Protein AF-A0A6P0T467-F1 (afdb_monomer_lite)

Foldseek 3Di:
DEEEEECAAPPDHPVVSVVVQVVCVVVVHDYDYYYDNDYPDQDPVNVVVVVVVVVVPD

pLDDT: mean 97.18, std 3.68, range [70.25, 98.62]

Radius of gyration: 11.86 Å; chains: 1; bounding box: 23×24×29 Å

Secondary structure (DSSP, 8-state):
-EEEEETT-SSS-HHHHHHHHHHHHHTT---EEEEES--SS--HHHHHHHHHHHHHT-

Sequence (58 aa):
ILIVHGRQDTVVPLSAAHRLR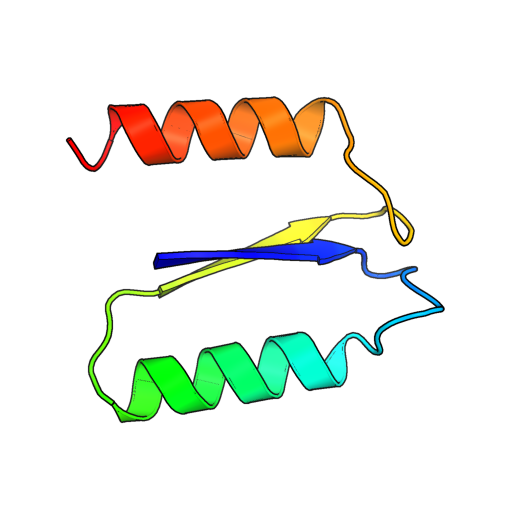DYLLNLGAAVQYRELDMGHEISLELLELLREFILLNR

Structure (mmCIF, N/CA/C/O backbone):
data_AF-A0A6P0T467-F1
#
_entry.id   AF-A0A6P0T467-F1
#
loop_
_atom_site.group_PDB
_atom_site.id
_atom_site.type_symbol
_atom_site.label_atom_id
_atom_site.label_alt_id
_atom_site.label_comp_id
_atom_site.label_asym_id
_atom_site.label_entity_id
_atom_site.label_seq_id
_atom_site.pdbx_PDB_ins_code
_atom_site.Cartn_x
_atom_site.Cartn_y
_atom_site.Cartn_z
_atom_site.occupancy
_atom_site.B_iso_or_equiv
_atom_site.auth_seq_id
_atom_site.auth_comp_id
_atom_site.auth_asym_id
_atom_site.auth_atom_id
_atom_site.pdbx_PDB_model_num
ATOM 1 N N . ILE A 1 1 ? -3.536 0.529 8.766 1.00 96.75 1 ILE A N 1
ATOM 2 C CA . ILE A 1 1 ? -2.380 0.036 7.974 1.00 96.75 1 ILE A CA 1
ATOM 3 C C . ILE A 1 1 ? -2.322 0.839 6.683 1.00 96.75 1 ILE A C 1
ATOM 5 O O . ILE A 1 1 ? -3.347 0.919 6.019 1.00 96.75 1 ILE A O 1
ATOM 9 N N . LEU A 1 2 ? -1.181 1.442 6.344 1.00 97.81 2 LEU A N 1
ATOM 10 C CA . LEU A 1 2 ? -0.972 2.111 5.055 1.00 97.81 2 LEU A CA 1
ATOM 11 C C . LEU A 1 2 ? -0.226 1.168 4.104 1.00 97.81 2 LEU A C 1
ATOM 13 O O . LEU A 1 2 ? 0.782 0.584 4.492 1.00 97.81 2 LEU A O 1
ATOM 17 N N . ILE A 1 3 ? -0.717 1.036 2.875 1.00 98.12 3 ILE A N 1
ATOM 18 C CA . ILE A 1 3 ? -0.057 0.329 1.776 1.00 98.12 3 ILE A CA 1
ATOM 19 C C . ILE A 1 3 ? 0.086 1.321 0.622 1.00 98.12 3 ILE A C 1
ATOM 21 O O . ILE A 1 3 ? -0.917 1.859 0.150 1.00 98.12 3 ILE A O 1
ATOM 25 N N . VAL A 1 4 ? 1.317 1.535 0.162 1.00 98.19 4 VAL A N 1
ATOM 26 C CA . VAL A 1 4 ? 1.631 2.362 -1.010 1.00 98.19 4 VAL A CA 1
ATOM 27 C C . VAL A 1 4 ? 2.375 1.496 -2.023 1.00 98.19 4 VAL A C 1
ATOM 29 O O . VAL A 1 4 ? 3.274 0.758 -1.626 1.00 98.19 4 VAL A O 1
ATOM 32 N N . HIS A 1 5 ? 2.001 1.556 -3.302 1.00 98.56 5 HIS A N 1
ATOM 33 C CA . HIS A 1 5 ? 2.656 0.786 -4.368 1.00 98.56 5 HIS A CA 1
ATOM 34 C C . HIS A 1 5 ? 2.872 1.622 -5.634 1.00 98.56 5 HIS A C 1
ATOM 36 O O . HIS A 1 5 ? 2.023 2.441 -5.984 1.00 98.56 5 HIS A O 1
ATOM 42 N N . GLY A 1 6 ? 3.987 1.409 -6.333 1.00 98.25 6 GLY A N 1
ATOM 43 C CA . GLY A 1 6 ? 4.266 2.053 -7.619 1.00 98.25 6 GLY A CA 1
ATOM 44 C C . GLY A 1 6 ? 3.605 1.314 -8.784 1.00 98.25 6 GLY A C 1
ATOM 45 O O . GLY A 1 6 ? 3.745 0.096 -8.905 1.00 98.25 6 GLY A O 1
ATOM 46 N N . ARG A 1 7 ? 2.885 2.013 -9.670 1.00 98.12 7 ARG A N 1
ATOM 47 C CA . ARG A 1 7 ? 2.245 1.383 -10.846 1.00 98.12 7 ARG A CA 1
ATOM 48 C C . ARG A 1 7 ? 3.254 0.847 -11.858 1.00 98.12 7 ARG A C 1
ATOM 50 O O . ARG A 1 7 ? 2.930 -0.072 -12.606 1.00 98.12 7 ARG A O 1
ATOM 57 N N . GLN A 1 8 ? 4.459 1.411 -11.873 1.00 98.19 8 GLN A N 1
ATOM 58 C CA . GLN A 1 8 ? 5.560 1.042 -12.757 1.00 98.19 8 GLN A CA 1
ATOM 59 C C . GLN A 1 8 ? 6.622 0.202 -12.029 1.00 98.19 8 GLN A C 1
ATOM 61 O O . GLN A 1 8 ? 7.719 0.010 -12.553 1.00 98.19 8 GLN A O 1
ATOM 66 N N . ASP A 1 9 ? 6.323 -0.307 -10.828 1.00 98.12 9 ASP A N 1
ATOM 67 C CA . ASP A 1 9 ? 7.198 -1.243 -10.126 1.00 98.12 9 ASP A CA 1
ATOM 68 C C . ASP A 1 9 ? 7.351 -2.537 -10.946 1.00 98.12 9 ASP A C 1
ATOM 70 O O . ASP A 1 9 ? 6.409 -3.311 -11.138 1.00 98.12 9 ASP A O 1
ATOM 74 N N . THR A 1 10 ? 8.564 -2.751 -11.455 1.00 97.19 10 THR A N 1
ATOM 75 C CA . THR A 1 10 ? 8.941 -3.930 -12.248 1.00 97.19 10 THR A CA 1
ATOM 76 C C . THR A 1 10 ? 9.547 -5.051 -11.402 1.00 97.19 10 THR A C 1
ATOM 78 O O . THR A 1 10 ? 9.743 -6.154 -11.909 1.00 97.19 10 THR A O 1
ATOM 81 N N . VAL A 1 11 ? 9.826 -4.792 -10.122 1.00 98.38 11 VAL A N 1
ATOM 82 C CA . VAL A 1 11 ? 10.408 -5.749 -9.173 1.00 98.38 11 VAL A CA 1
ATOM 83 C C . VAL A 1 11 ? 9.296 -6.506 -8.452 1.00 98.38 11 VAL A C 1
ATOM 85 O O . VAL A 1 11 ? 9.331 -7.734 -8.364 1.00 98.38 11 VAL A O 1
ATOM 88 N N . VAL A 1 12 ? 8.281 -5.787 -7.969 1.00 97.44 12 VAL A N 1
ATOM 89 C CA . VAL A 1 12 ? 7.110 -6.353 -7.297 1.00 97.44 12 VAL A CA 1
ATOM 90 C C . VAL A 1 12 ? 5.848 -6.005 -8.097 1.00 97.44 12 VAL A C 1
ATOM 92 O O . VAL A 1 12 ? 5.441 -4.844 -8.137 1.00 97.44 12 VAL A O 1
ATOM 95 N N . PRO A 1 13 ? 5.170 -6.997 -8.709 1.00 97.44 13 PRO A N 1
ATOM 96 C CA . PRO A 1 13 ? 3.987 -6.743 -9.523 1.00 97.44 13 PRO A CA 1
ATOM 97 C C . PRO A 1 13 ? 2.866 -6.062 -8.734 1.00 97.44 13 PRO A C 1
ATOM 99 O O . PRO A 1 13 ? 2.549 -6.489 -7.622 1.00 97.44 13 PRO A O 1
ATOM 102 N N . LEU A 1 14 ? 2.167 -5.113 -9.363 1.00 97.75 14 LEU A N 1
ATOM 103 C CA . LEU A 1 14 ? 1.020 -4.404 -8.772 1.00 97.75 14 LEU A CA 1
ATOM 104 C C . LEU A 1 14 ? -0.039 -5.355 -8.177 1.00 97.75 14 LEU A C 1
ATOM 106 O O . LEU A 1 14 ? -0.602 -5.103 -7.113 1.00 97.75 14 LEU A O 1
ATOM 110 N N . SER A 1 15 ? -0.244 -6.514 -8.812 1.00 98.12 15 SER A N 1
ATOM 111 C CA . SER A 1 15 ? -1.171 -7.540 -8.322 1.00 98.12 15 SER A CA 1
ATOM 112 C C . SER A 1 15 ? -0.821 -8.082 -6.928 1.00 98.12 15 SER A C 1
ATOM 114 O O . SER A 1 15 ? -1.714 -8.531 -6.213 1.00 98.12 15 SER A O 1
ATOM 116 N N . ALA A 1 16 ? 0.449 -8.057 -6.512 1.00 98.19 16 ALA A N 1
ATOM 117 C CA . ALA A 1 16 ? 0.846 -8.452 -5.162 1.00 98.19 16 ALA A CA 1
ATOM 118 C C . ALA A 1 16 ? 0.311 -7.471 -4.110 1.00 98.19 16 ALA A C 1
ATOM 120 O O . ALA A 1 16 ? -0.200 -7.908 -3.078 1.00 98.19 16 ALA A O 1
ATOM 121 N N . ALA A 1 17 ? 0.348 -6.169 -4.405 1.00 98.12 17 ALA A N 1
ATOM 122 C CA . ALA A 1 17 ? -0.211 -5.141 -3.538 1.00 98.12 17 ALA A CA 1
ATOM 123 C C . ALA A 1 17 ? -1.741 -5.258 -3.439 1.00 98.12 17 ALA A C 1
ATOM 125 O O . ALA 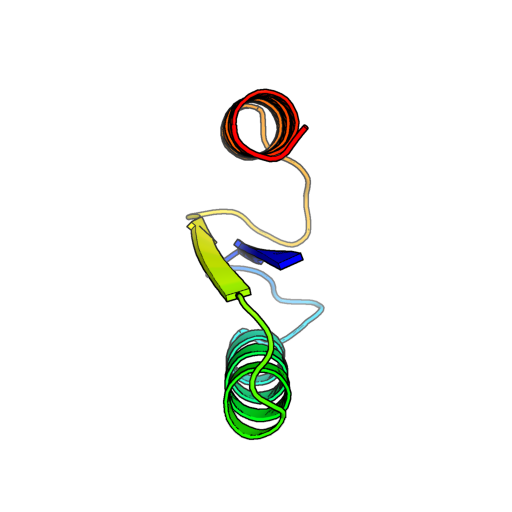A 1 17 ? -2.293 -5.168 -2.341 1.00 98.12 17 ALA A O 1
ATOM 126 N N . HIS A 1 18 ? -2.424 -5.554 -4.555 1.00 98.56 18 HIS A N 1
ATOM 127 C CA . HIS A 1 18 ? -3.866 -5.847 -4.554 1.00 98.56 18 HIS A CA 1
ATOM 128 C C . HIS A 1 18 ? -4.202 -7.070 -3.699 1.00 98.56 18 HIS A C 1
ATOM 130 O O . HIS A 1 18 ? -5.069 -6.984 -2.834 1.00 98.56 18 HIS A O 1
ATOM 136 N N . ARG A 1 19 ? -3.470 -8.180 -3.867 1.00 98.56 19 ARG A N 1
ATOM 137 C CA . ARG A 1 19 ? -3.681 -9.395 -3.062 1.00 98.56 19 ARG A CA 1
ATOM 138 C C . ARG A 1 19 ? -3.489 -9.141 -1.568 1.00 98.56 19 ARG A C 1
ATOM 140 O O . ARG A 1 19 ? -4.294 -9.611 -0.771 1.00 98.56 19 ARG A O 1
ATOM 147 N N . LEU A 1 20 ? -2.449 -8.398 -1.185 1.00 98.38 20 LEU A N 1
ATOM 148 C CA . LEU A 1 20 ? -2.195 -8.049 0.214 1.00 98.38 20 LEU A CA 1
ATOM 149 C C . LEU A 1 20 ? -3.312 -7.170 0.790 1.00 98.38 20 LEU A C 1
ATOM 151 O O . LEU A 1 20 ? -3.781 -7.430 1.898 1.00 98.38 20 LEU A O 1
ATOM 155 N N . ARG A 1 21 ? -3.749 -6.152 0.038 1.00 98.56 21 ARG A N 1
ATOM 156 C CA . ARG A 1 21 ? -4.878 -5.295 0.418 1.00 98.56 21 ARG A CA 1
ATOM 157 C C . ARG A 1 21 ? -6.121 -6.139 0.679 1.00 98.56 21 ARG A C 1
ATOM 159 O O . ARG A 1 21 ? -6.703 -6.028 1.752 1.00 98.56 21 ARG A O 1
ATOM 166 N N . ASP A 1 22 ? -6.500 -6.986 -0.273 1.00 98.62 22 ASP A N 1
ATOM 167 C CA . ASP A 1 22 ? -7.726 -7.783 -0.192 1.00 98.62 22 ASP A CA 1
ATOM 168 C C . ASP A 1 22 ? -7.655 -8.799 0.953 1.00 98.62 22 ASP A C 1
ATOM 170 O O . ASP A 1 22 ? -8.618 -8.966 1.696 1.00 98.62 22 ASP A O 1
ATOM 174 N N . TYR A 1 23 ? -6.489 -9.416 1.164 1.00 98.62 23 TYR A N 1
ATOM 175 C CA . TYR A 1 23 ? -6.247 -10.291 2.308 1.00 98.62 23 TYR A CA 1
ATOM 176 C C . TYR A 1 23 ? -6.456 -9.568 3.647 1.00 98.62 23 TYR A C 1
ATOM 178 O O . TYR A 1 23 ? -7.187 -10.058 4.504 1.00 98.62 23 TYR A O 1
ATOM 186 N N . LEU A 1 24 ? -5.862 -8.385 3.826 1.00 98.50 24 LEU A N 1
ATOM 187 C CA . LEU A 1 24 ? -5.991 -7.614 5.067 1.00 98.50 24 LEU A CA 1
ATOM 188 C C . LEU A 1 24 ? -7.415 -7.087 5.285 1.00 98.50 24 LEU A C 1
ATOM 190 O O . LEU A 1 24 ? -7.904 -7.111 6.414 1.00 98.50 24 LEU A O 1
ATOM 194 N N . LEU A 1 25 ? -8.096 -6.660 4.219 1.00 98.38 25 LEU A N 1
ATOM 195 C CA . LEU A 1 25 ? -9.504 -6.265 4.282 1.00 98.38 25 LEU A CA 1
ATOM 196 C C . LEU A 1 25 ? -10.398 -7.442 4.697 1.00 98.38 25 LEU A C 1
ATOM 198 O O . LEU A 1 25 ? -11.256 -7.273 5.559 1.00 98.38 25 LEU A O 1
ATOM 202 N N . ASN A 1 26 ? -10.157 -8.642 4.159 1.00 98.44 26 ASN A N 1
ATOM 203 C CA . ASN A 1 26 ? -10.894 -9.853 4.537 1.00 98.44 26 ASN A CA 1
ATOM 204 C C . ASN A 1 26 ? -10.671 -10.259 6.003 1.00 98.44 26 ASN A C 1
ATOM 206 O O . ASN A 1 26 ? -11.545 -10.877 6.605 1.00 98.44 26 ASN A O 1
ATOM 210 N N . LEU A 1 27 ? -9.533 -9.888 6.595 1.00 98.31 27 LEU A N 1
ATOM 211 C CA . LEU A 1 27 ? -9.268 -10.052 8.028 1.00 98.31 27 LEU A CA 1
ATOM 212 C C . LEU A 1 27 ? -9.910 -8.959 8.904 1.00 98.31 27 LEU A C 1
ATOM 214 O O . LEU A 1 27 ? -9.734 -8.976 10.120 1.00 98.31 27 LEU A O 1
ATOM 218 N N . GLY A 1 28 ? -10.631 -8.000 8.316 1.00 98.12 28 GLY A N 1
ATOM 219 C CA . GLY A 1 28 ? -11.252 -6.888 9.039 1.00 98.12 28 GLY A CA 1
ATOM 220 C C . GLY A 1 28 ? -10.279 -5.771 9.426 1.00 98.12 28 GLY A C 1
ATOM 221 O O . GLY A 1 28 ? -10.614 -4.928 10.258 1.00 98.12 28 GLY A O 1
ATOM 222 N N . ALA A 1 29 ? -9.073 -5.739 8.851 1.00 97.69 29 ALA A N 1
ATOM 223 C CA . ALA A 1 29 ? -8.113 -4.683 9.139 1.00 97.69 29 ALA A CA 1
ATOM 224 C C . ALA A 1 29 ? -8.508 -3.361 8.459 1.00 97.69 29 ALA A C 1
ATOM 226 O O . ALA A 1 29 ? -8.935 -3.329 7.305 1.00 97.69 29 ALA A O 1
ATOM 227 N N . ALA A 1 30 ? -8.271 -2.241 9.144 1.00 96.44 30 ALA A N 1
ATOM 228 C CA . ALA A 1 30 ? -8.392 -0.915 8.547 1.00 96.44 30 ALA A CA 1
ATOM 229 C C . ALA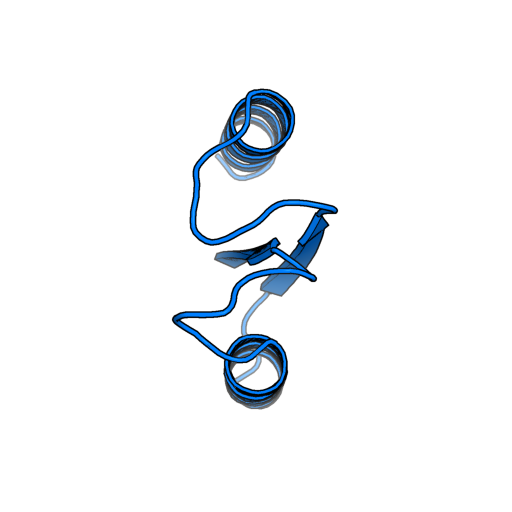 A 1 30 ? -7.185 -0.634 7.632 1.00 96.44 30 ALA A C 1
ATOM 231 O O . ALA A 1 30 ? -6.073 -0.356 8.106 1.00 96.44 30 ALA A O 1
ATOM 232 N N . VAL A 1 31 ? -7.393 -0.718 6.315 1.00 97.38 31 VAL A N 1
ATOM 233 C CA . VAL A 1 31 ? -6.357 -0.526 5.287 1.00 97.38 31 VAL A CA 1
ATOM 234 C C . VAL A 1 31 ? -6.582 0.780 4.526 1.00 97.38 31 VAL A C 1
ATOM 236 O O . VAL A 1 31 ? -7.664 1.026 4.002 1.00 97.38 31 VAL A O 1
ATOM 239 N N . GLN A 1 32 ? -5.533 1.594 4.411 1.00 97.75 32 GLN A N 1
ATOM 240 C CA . GLN A 1 32 ? -5.446 2.707 3.472 1.00 97.75 32 GLN A CA 1
ATOM 241 C C . GLN A 1 32 ? -4.531 2.285 2.321 1.00 97.75 32 GLN A C 1
ATOM 243 O O . GLN A 1 32 ? -3.354 2.012 2.542 1.00 97.75 32 GLN A O 1
ATOM 248 N N . TYR A 1 33 ? -5.076 2.193 1.108 1.00 98.00 33 TYR A N 1
ATOM 249 C CA . TYR A 1 33 ? -4.339 1.780 -0.087 1.00 98.00 33 TYR A CA 1
ATOM 250 C C . TYR A 1 33 ? -4.115 2.969 -1.027 1.00 98.00 33 TYR A C 1
ATOM 252 O O . TYR A 1 33 ? -5.049 3.735 -1.302 1.00 98.00 33 TYR A O 1
ATOM 260 N N . ARG A 1 34 ? -2.880 3.132 -1.505 1.00 98.12 34 ARG A N 1
ATOM 261 C CA . ARG A 1 34 ? -2.471 4.173 -2.451 1.00 98.12 34 ARG A CA 1
ATOM 262 C C . ARG A 1 34 ? -1.577 3.586 -3.534 1.00 98.12 34 ARG A C 1
ATOM 264 O O . ARG A 1 34 ? -0.701 2.772 -3.263 1.00 98.12 34 ARG A O 1
ATOM 271 N N . GLU A 1 3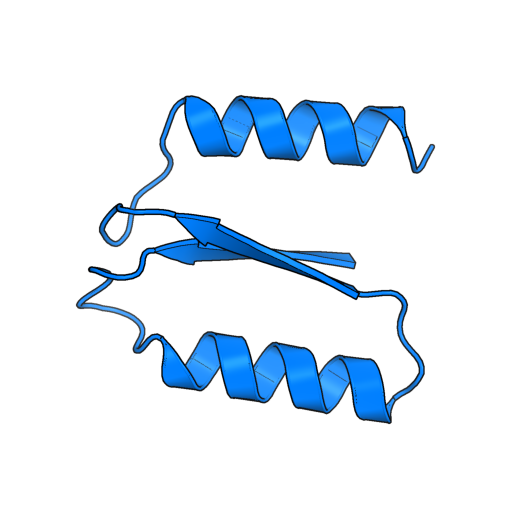5 ? -1.797 4.039 -4.756 1.00 98.19 35 GLU A N 1
ATOM 272 C CA . GLU A 1 35 ? -0.949 3.733 -5.902 1.00 98.19 35 GLU A CA 1
ATOM 273 C C . GLU A 1 35 ? -0.416 5.036 -6.478 1.00 98.19 35 GLU A C 1
ATOM 275 O O . GLU A 1 35 ? -1.205 5.960 -6.702 1.00 98.19 35 GLU A O 1
ATOM 280 N N . LEU A 1 36 ? 0.886 5.084 -6.739 1.00 98.12 36 LEU A N 1
ATOM 281 C CA . LEU A 1 36 ? 1.575 6.252 -7.281 1.00 98.12 36 LEU A CA 1
ATOM 282 C C . LEU A 1 36 ? 2.211 5.918 -8.633 1.00 98.12 36 LEU A C 1
ATOM 284 O O . LEU A 1 36 ? 2.521 4.756 -8.911 1.00 98.12 36 LEU A O 1
ATOM 288 N N . ASP A 1 37 ? 2.427 6.938 -9.461 1.00 97.56 37 ASP A N 1
ATOM 289 C CA . ASP A 1 37 ? 3.144 6.798 -10.731 1.00 97.56 37 ASP A CA 1
ATOM 290 C C . ASP A 1 37 ? 4.661 6.844 -10.486 1.00 97.56 37 ASP A C 1
ATOM 292 O O . ASP A 1 37 ? 5.328 7.849 -10.718 1.00 97.56 37 ASP A O 1
ATOM 296 N N . MET A 1 38 ? 5.186 5.743 -9.949 1.00 96.62 38 MET A N 1
ATOM 297 C CA . MET A 1 38 ? 6.596 5.530 -9.625 1.00 96.62 38 MET A CA 1
ATOM 298 C C . MET A 1 38 ? 7.001 4.059 -9.820 1.00 96.62 38 MET A C 1
ATOM 300 O O . MET A 1 38 ? 6.150 3.164 -9.901 1.00 96.62 38 MET A O 1
ATOM 304 N N . GLY A 1 39 ? 8.312 3.814 -9.880 1.00 97.00 39 GLY A N 1
ATOM 305 C CA . GLY A 1 39 ? 8.892 2.470 -9.944 1.00 97.00 39 GLY A CA 1
ATOM 306 C C . GLY A 1 39 ? 9.028 1.797 -8.573 1.00 97.00 39 GLY A C 1
ATOM 307 O O . GLY A 1 39 ? 8.232 2.019 -7.660 1.00 97.00 39 GLY A O 1
ATOM 308 N N . HIS A 1 40 ? 10.068 0.972 -8.418 1.00 97.69 40 HIS A N 1
ATOM 309 C CA . HIS A 1 40 ? 10.445 0.386 -7.127 1.00 97.69 40 HIS A CA 1
ATOM 310 C C . HIS A 1 40 ? 11.316 1.361 -6.319 1.00 97.69 40 HIS A C 1
ATOM 312 O O . HIS A 1 40 ? 12.528 1.184 -6.190 1.00 97.69 40 HIS A O 1
ATOM 318 N N . GLU A 1 41 ? 10.709 2.440 -5.833 1.00 96.81 41 GLU A N 1
ATOM 319 C CA . GLU A 1 41 ? 11.418 3.545 -5.184 1.00 96.81 41 GLU A CA 1
ATOM 320 C C . GLU A 1 41 ? 10.548 4.273 -4.151 1.00 96.81 41 GLU A C 1
ATOM 322 O O . GLU A 1 41 ? 9.357 4.000 -4.006 1.00 96.81 41 GLU A O 1
ATOM 327 N N . ILE A 1 42 ? 11.157 5.213 -3.423 1.00 96.62 42 ILE A N 1
ATOM 328 C CA . ILE A 1 42 ? 10.473 6.085 -2.464 1.00 96.62 42 ILE A CA 1
ATOM 329 C C . ILE A 1 42 ? 10.504 7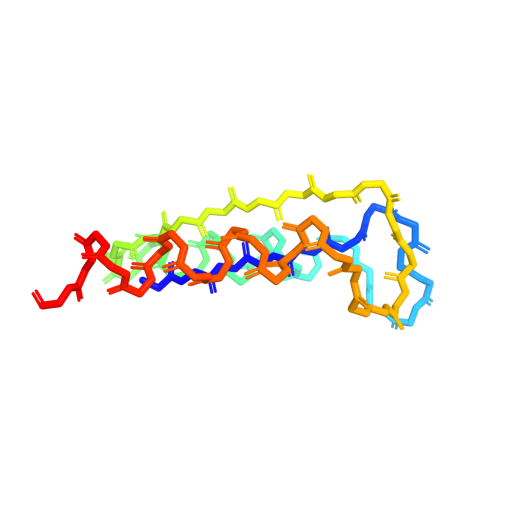.520 -2.996 1.00 96.62 42 ILE A C 1
ATOM 331 O O . ILE A 1 42 ? 11.558 8.156 -3.005 1.00 96.62 42 ILE A O 1
ATOM 335 N N . SER A 1 43 ? 9.350 8.032 -3.425 1.00 95.69 43 SER A N 1
ATOM 336 C CA . SER A 1 43 ? 9.195 9.406 -3.915 1.00 95.69 43 SER A CA 1
ATOM 337 C C . SER A 1 43 ? 8.924 10.408 -2.782 1.00 95.69 43 SER A C 1
ATOM 339 O O . SER A 1 43 ? 8.546 10.035 -1.669 1.00 95.69 43 SER A O 1
ATOM 341 N N . LEU A 1 44 ? 9.078 11.707 -3.069 1.00 96.81 44 LEU A N 1
ATOM 342 C CA . LEU A 1 44 ? 8.686 12.776 -2.138 1.00 96.81 44 LEU A CA 1
ATOM 343 C C . LEU A 1 44 ? 7.182 12.735 -1.819 1.00 96.81 44 LEU A C 1
ATOM 345 O O . LEU A 1 44 ? 6.806 12.865 -0.658 1.00 96.81 44 LEU A O 1
ATOM 349 N N . GLU A 1 45 ? 6.344 12.465 -2.821 1.00 97.38 45 GLU A N 1
ATOM 350 C CA . GLU A 1 45 ? 4.892 12.307 -2.659 1.00 97.38 45 GLU A CA 1
ATOM 351 C C . GLU A 1 45 ? 4.543 11.177 -1.674 1.00 97.38 45 GLU A C 1
ATOM 353 O O . GLU A 1 45 ? 3.670 11.328 -0.818 1.00 97.38 45 GLU A O 1
ATOM 358 N N . LEU A 1 46 ? 5.271 10.053 -1.722 1.00 97.44 46 LEU A N 1
ATOM 359 C CA . LEU A 1 46 ? 5.095 8.972 -0.751 1.00 97.44 46 LEU A CA 1
ATOM 360 C C . LEU A 1 46 ? 5.440 9.429 0.671 1.00 97.44 46 LEU A C 1
ATOM 362 O O . LEU A 1 46 ? 4.717 9.094 1.611 1.00 97.44 46 LEU A O 1
ATOM 366 N N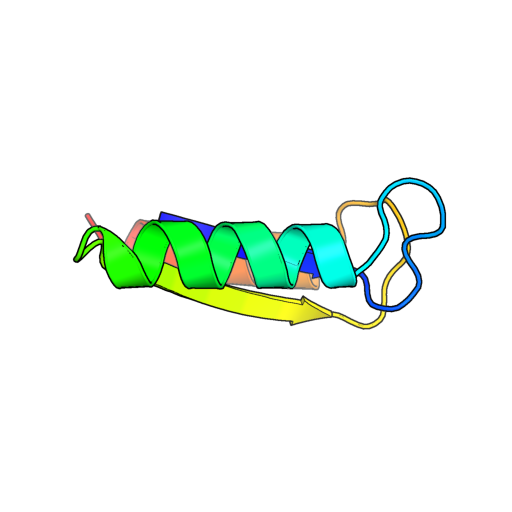 . LEU A 1 47 ? 6.527 10.186 0.846 1.00 98.19 47 LEU A N 1
ATOM 367 C CA . LEU A 1 47 ? 6.937 10.686 2.163 1.00 98.19 47 LEU A CA 1
ATOM 368 C C . LEU A 1 47 ? 5.895 11.636 2.767 1.00 98.19 47 LEU A C 1
ATOM 370 O O . LEU A 1 47 ? 5.651 11.585 3.976 1.00 98.19 47 LEU A O 1
ATOM 374 N N . GLU A 1 48 ? 5.258 12.466 1.943 1.00 97.69 48 GLU A N 1
ATOM 375 C CA . GLU A 1 48 ? 4.154 13.335 2.360 1.00 97.69 48 GLU A CA 1
ATOM 376 C C . GLU A 1 48 ? 2.943 12.509 2.819 1.00 97.69 48 GLU A C 1
ATOM 378 O O . GLU A 1 48 ? 2.481 12.682 3.951 1.00 97.69 48 GLU A O 1
ATOM 383 N N . LEU A 1 49 ? 2.520 11.522 2.021 1.00 97.25 49 LEU A N 1
ATOM 384 C CA . LEU A 1 49 ? 1.457 10.572 2.380 1.00 97.25 49 LEU A CA 1
ATOM 385 C C . LEU A 1 49 ? 1.744 9.824 3.689 1.00 97.25 49 LEU A C 1
ATOM 387 O O . LEU A 1 49 ? 0.861 9.659 4.534 1.00 97.25 49 LEU A O 1
ATOM 391 N N . LEU A 1 50 ? 2.984 9.365 3.878 1.00 97.44 50 LEU A N 1
ATOM 392 C CA . LEU A 1 50 ? 3.399 8.667 5.092 1.00 97.44 50 LEU A CA 1
ATOM 393 C C . LEU A 1 50 ? 3.293 9.580 6.318 1.00 97.44 50 LEU A C 1
ATOM 395 O O . LEU A 1 50 ? 2.790 9.160 7.364 1.00 97.44 50 LEU A O 1
ATOM 399 N N . ARG A 1 51 ? 3.747 10.831 6.196 1.00 97.69 51 ARG A N 1
ATOM 400 C CA . ARG A 1 51 ? 3.645 11.823 7.269 1.00 97.69 51 ARG A CA 1
ATOM 401 C C . ARG A 1 51 ? 2.188 12.084 7.640 1.00 97.69 51 ARG A C 1
ATOM 403 O O . ARG A 1 51 ? 1.867 12.081 8.828 1.00 97.69 51 ARG A O 1
ATOM 410 N N . GLU A 1 52 ? 1.320 12.302 6.656 1.00 97.44 52 GLU A N 1
ATOM 411 C CA . GLU A 1 52 ? -0.114 12.515 6.881 1.00 97.44 52 GLU A CA 1
ATOM 412 C C . GLU A 1 52 ? -0.755 11.322 7.588 1.00 97.44 52 GLU A C 1
ATOM 414 O O . GLU A 1 52 ? -1.450 11.494 8.591 1.00 97.44 52 GLU A O 1
ATOM 419 N N . PHE A 1 53 ? -0.459 10.106 7.125 1.00 97.50 53 PHE A N 1
ATOM 420 C CA . PHE A 1 53 ? -0.961 8.885 7.743 1.00 97.50 53 PHE A CA 1
ATOM 421 C C . PHE A 1 53 ? -0.575 8.793 9.222 1.00 97.50 53 PHE A C 1
ATOM 423 O O . PHE A 1 53 ? -1.436 8.520 10.059 1.00 97.50 53 PHE A O 1
ATOM 430 N N . ILE A 1 54 ? 0.690 9.063 9.560 1.00 97.38 54 ILE A N 1
ATOM 431 C CA . ILE A 1 54 ? 1.161 9.042 10.951 1.00 97.38 54 ILE A CA 1
ATOM 432 C C . ILE A 1 54 ? 0.426 10.088 11.792 1.00 97.38 54 ILE A C 1
ATOM 434 O O . ILE A 1 54 ? 0.029 9.790 12.913 1.00 97.38 54 ILE A O 1
ATOM 438 N N . LEU A 1 55 ? 0.243 11.308 11.281 1.00 97.25 55 LEU A N 1
ATOM 439 C CA . LEU A 1 55 ? -0.405 12.385 12.035 1.00 97.25 55 LEU A CA 1
ATOM 440 C C . LEU A 1 55 ? -1.898 12.128 12.279 1.00 97.25 55 LEU A C 1
ATOM 442 O O . LEU A 1 55 ? -2.396 12.480 13.345 1.00 97.25 55 LEU A O 1
ATOM 446 N N . LEU A 1 56 ? -2.593 11.509 11.323 1.00 95.88 56 LEU A N 1
ATOM 447 C CA . LEU A 1 56 ? -4.030 11.227 11.407 1.00 95.88 56 LEU A CA 1
ATOM 448 C C . LEU A 1 56 ? -4.375 9.962 12.208 1.00 95.88 56 LEU A C 1
ATOM 450 O O . LEU A 1 56 ? -5.532 9.787 12.576 1.00 95.88 56 LEU A O 1
ATOM 454 N N . ASN A 1 57 ? -3.405 9.079 12.463 1.00 93.19 57 ASN A N 1
ATOM 455 C CA . ASN A 1 57 ? -3.621 7.787 13.130 1.00 93.19 57 ASN A CA 1
ATOM 456 C C . ASN A 1 57 ? -2.747 7.624 14.390 1.00 93.19 57 ASN A C 1
ATOM 458 O O . ASN A 1 57 ? -2.257 6.525 14.656 1.00 93.19 57 ASN A O 1
ATOM 462 N N . ARG A 1 58 ? -2.512 8.721 15.122 1.00 70.25 58 ARG A N 1
ATOM 463 C CA . ARG A 1 58 ? -1.851 8.700 16.438 1.00 70.25 58 ARG A CA 1
ATOM 464 C C . ARG A 1 58 ? -2.718 8.088 17.529 1.00 70.25 58 ARG A C 1
ATOM 466 O O . ARG A 1 58 ? -3.950 8.291 17.485 1.00 70.25 58 ARG A O 1
#